Protein AF-A0A7R9KAD3-F1 (afdb_monomer)

pLDDT: mean 78.94, std 13.63, range [37.03, 94.06]

Secondary structure (DSSP, 8-state):
-EEEEEE-TT---TTHHHHEEES--EEE--TTPPPPP--EEE--SS-EEEEEEEEEEEEEE-SSSTT-EEEEEEEEEEEEE----EEEES-S-----S--TT-------EEEE-SSS-------------------

Mean predicted aligned error: 11.99 Å

Foldseek 3Di:
DWKFKDFDPVDDDPPPVVFKDKPDTIDGDDPPDDDDDTDIDGDDPDFDWFDFQQGMKMWDDDPPDPPHTPDIDGDTDTDGDDDWDKDKPPPDDDDPDDDDVPDDDDDDMDIGGPGPDDDDDDDDDDPDPDDDDPDD

Nearest PDB structures (foldseek):
  2otp-assembly1_A  TM=2.772E-01  e=3.835E+00  Homo sapiens

Organism: Timema genevievae (NCBI:txid629358)

InterPro domains:
  IPR033305 Hydrocephalus-inducing-like [PTHR23053] (12-130)

Solvent-accessible surface area (backbone atoms only — not comparable to full-atom values): 9166 Å² total; per-residue (Å²): 72,40,40,33,47,45,76,32,85,89,56,87,58,91,61,49,73,68,33,47,46,69,83,60,53,69,52,74,55,58,92,93,58,80,86,86,84,74,60,77,45,74,56,70,93,57,72,45,79,44,79,68,40,53,52,29,32,40,39,33,31,43,73,86,44,86,90,40,73,75,48,76,44,75,42,61,45,66,49,76,38,79,71,87,38,69,47,64,38,74,74,92,68,93,74,86,69,90,74,61,89,94,64,88,86,87,84,82,72,46,80,40,82,73,37,95,60,93,77,86,87,80,92,76,86,82,82,77,88,70,83,78,81,77,84,127

Structure (mmCIF, N/CA/C/O backbone):
data_AF-A0A7R9KAD3-F1
#
_entry.id   AF-A0A7R9KAD3-F1
#
loop_
_atom_site.group_PDB
_atom_site.id
_atom_site.type_symbol
_atom_site.label_atom_id
_atom_site.label_alt_id
_atom_site.label_comp_id
_atom_site.label_asym_id
_atom_site.label_entity_id
_atom_site.label_seq_id
_atom_site.pdbx_PDB_ins_code
_atom_site.Cartn_x
_atom_site.Cartn_y
_atom_site.Cartn_z
_atom_site.occupancy
_atom_site.B_iso_or_equiv
_atom_site.auth_seq_id
_atom_site.auth_comp_id
_atom_site.auth_asym_id
_atom_site.auth_atom_id
_atom_site.pdbx_PDB_model_num
ATOM 1 N N . CYS A 1 1 ? 25.123 -6.001 -26.269 1.00 69.38 1 CYS A N 1
ATOM 2 C CA . CYS A 1 1 ? 24.413 -4.703 -26.160 1.00 69.38 1 CYS A CA 1
ATOM 3 C C . CYS A 1 1 ? 24.287 -4.340 -24.688 1.00 69.38 1 CYS A C 1
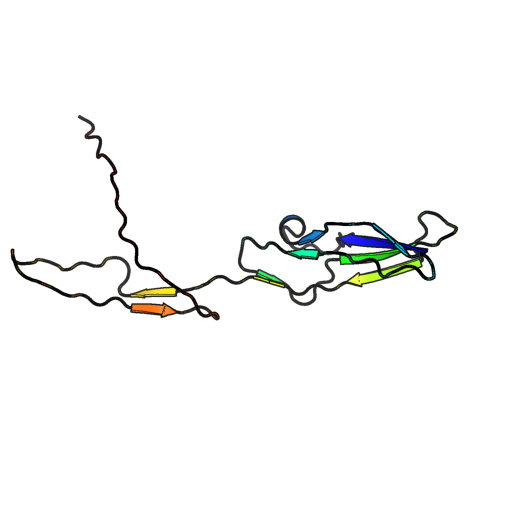ATOM 5 O O . CYS A 1 1 ? 24.199 -5.241 -23.862 1.00 69.38 1 CYS A O 1
ATOM 7 N N . ARG A 1 2 ? 24.303 -3.053 -24.333 1.00 77.12 2 ARG A N 1
ATOM 8 C CA . ARG A 1 2 ? 24.154 -2.626 -22.930 1.00 77.12 2 ARG A CA 1
ATOM 9 C C . ARG A 1 2 ? 22.721 -2.168 -22.695 1.00 77.12 2 ARG A C 1
ATOM 11 O O . ARG A 1 2 ? 22.193 -1.452 -23.539 1.00 77.12 2 ARG A O 1
ATOM 18 N N . ALA A 1 3 ? 22.108 -2.556 -21.582 1.00 78.38 3 ALA A N 1
ATOM 19 C CA . ALA A 1 3 ? 20.749 -2.151 -21.246 1.00 78.38 3 ALA A CA 1
ATOM 20 C C . ALA A 1 3 ? 20.710 -1.442 -19.889 1.00 78.38 3 ALA A C 1
ATOM 22 O O . ALA A 1 3 ? 21.438 -1.779 -18.958 1.00 78.38 3 ALA A O 1
ATOM 23 N N . VAL A 1 4 ? 19.880 -0.416 -19.781 1.00 81.56 4 VAL A N 1
ATOM 24 C CA . VAL A 1 4 ? 19.773 0.414 -18.576 1.00 81.56 4 VAL A CA 1
ATOM 25 C C . VAL A 1 4 ? 18.306 0.603 -18.270 1.00 81.56 4 VAL A C 1
ATOM 27 O O . VAL A 1 4 ? 17.539 0.927 -19.176 1.00 81.56 4 VAL A O 1
ATOM 30 N N . ILE A 1 5 ? 17.933 0.434 -17.007 1.00 84.19 5 ILE A N 1
ATOM 31 C CA . ILE A 1 5 ? 16.620 0.836 -16.520 1.00 84.19 5 ILE A CA 1
ATOM 32 C C . ILE A 1 5 ? 16.781 2.101 -15.685 1.00 84.19 5 ILE A C 1
ATOM 34 O O . ILE A 1 5 ? 17.707 2.218 -14.883 1.00 84.19 5 ILE A O 1
ATOM 38 N N . SER A 1 6 ? 15.903 3.070 -15.881 1.00 82.12 6 SER A N 1
ATOM 39 C CA . SER A 1 6 ? 15.900 4.289 -15.079 1.00 82.12 6 SER A CA 1
ATOM 40 C C . SER A 1 6 ? 14.499 4.859 -14.963 1.00 82.12 6 SER A C 1
ATOM 42 O O . SER A 1 6 ? 13.608 4.481 -15.724 1.00 82.12 6 SER A O 1
ATOM 44 N N . ASN A 1 7 ? 14.312 5.768 -14.009 1.00 81.00 7 ASN A N 1
ATOM 45 C CA . ASN A 1 7 ? 13.084 6.547 -13.905 1.00 81.00 7 ASN A CA 1
ATOM 46 C C . ASN A 1 7 ? 12.876 7.360 -15.190 1.00 81.00 7 ASN A C 1
ATOM 48 O O . ASN A 1 7 ? 13.840 7.848 -15.798 1.00 81.00 7 ASN A O 1
ATOM 52 N N . ASP A 1 8 ? 11.623 7.493 -15.615 1.00 79.56 8 ASP A N 1
ATOM 53 C CA . ASP A 1 8 ? 11.256 8.378 -16.711 1.00 79.56 8 ASP A CA 1
ATOM 54 C C . ASP A 1 8 ? 11.028 9.804 -16.172 1.00 79.56 8 ASP A C 1
ATOM 56 O O . ASP A 1 8 ? 10.016 10.053 -15.517 1.00 79.56 8 ASP A O 1
ATOM 60 N N . PRO A 1 9 ? 11.940 10.763 -16.435 1.00 70.94 9 PRO A N 1
ATOM 61 C CA . PRO A 1 9 ? 11.828 12.124 -15.910 1.00 70.94 9 PRO A CA 1
ATOM 62 C C . PRO A 1 9 ? 10.670 12.914 -16.535 1.00 70.94 9 PRO A C 1
ATOM 64 O O . PRO A 1 9 ? 10.343 13.993 -16.051 1.00 70.94 9 PRO A O 1
ATOM 67 N N . SER A 1 10 ? 10.069 12.415 -17.623 1.00 70.06 10 SER A N 1
ATOM 68 C CA . SER A 1 10 ? 8.896 13.041 -18.239 1.00 70.06 10 SER A CA 1
ATOM 69 C C . SER A 1 10 ? 7.606 12.778 -17.457 1.00 70.06 10 SER A C 1
ATOM 71 O O . SER A 1 10 ? 6.610 13.474 -17.658 1.00 70.06 10 SER A O 1
ATOM 73 N N . VAL A 1 11 ? 7.622 11.805 -16.541 1.00 69.56 11 VAL A N 1
ATOM 74 C CA . VAL A 1 11 ? 6.469 11.441 -15.729 1.00 69.56 11 VAL A CA 1
ATOM 75 C C . VAL A 1 11 ? 6.576 12.111 -14.364 1.00 69.56 11 VAL A C 1
ATOM 77 O O . VAL A 1 11 ? 7.361 11.708 -13.511 1.00 69.56 11 VAL A O 1
ATOM 80 N N . ASN A 1 12 ? 5.756 13.138 -14.152 1.00 64.38 12 ASN A N 1
ATOM 81 C CA . ASN A 1 12 ? 5.655 13.828 -12.873 1.00 64.38 12 ASN A CA 1
ATOM 82 C C . ASN A 1 12 ? 4.548 13.189 -12.023 1.00 64.38 12 ASN A C 1
ATOM 84 O O . ASN A 1 12 ? 3.380 13.562 -12.120 1.00 64.38 12 ASN A O 1
ATOM 88 N N . VAL A 1 13 ? 4.921 12.205 -11.209 1.00 63.66 13 VAL A N 1
ATOM 89 C CA . VAL A 1 13 ? 4.134 11.807 -10.038 1.00 63.66 13 VAL A CA 1
ATOM 90 C C . VAL A 1 13 ? 4.895 12.345 -8.829 1.00 63.66 13 VAL A C 1
ATOM 92 O O . VAL A 1 13 ? 6.108 12.171 -8.718 1.00 63.66 13 VAL A O 1
ATOM 95 N N . SER A 1 14 ? 4.210 13.064 -7.945 1.00 62.06 14 SER A N 1
ATOM 96 C CA . SER A 1 14 ? 4.813 13.598 -6.722 1.00 62.06 14 SER A CA 1
ATOM 97 C C . SER A 1 14 ? 5.487 12.472 -5.926 1.00 62.06 14 SER A C 1
ATOM 99 O O . SER A 1 14 ? 4.856 11.448 -5.666 1.00 62.06 14 SER A O 1
ATOM 101 N N . ASN A 1 15 ? 6.752 12.675 -5.549 1.00 59.78 15 ASN A N 1
ATOM 102 C CA . ASN A 1 15 ? 7.565 11.785 -4.709 1.00 59.78 15 ASN A CA 1
ATOM 103 C C . ASN A 1 15 ? 7.802 10.360 -5.263 1.00 59.78 15 ASN A C 1
ATOM 105 O O . ASN A 1 15 ? 7.907 9.410 -4.488 1.00 59.78 15 ASN A O 1
ATOM 10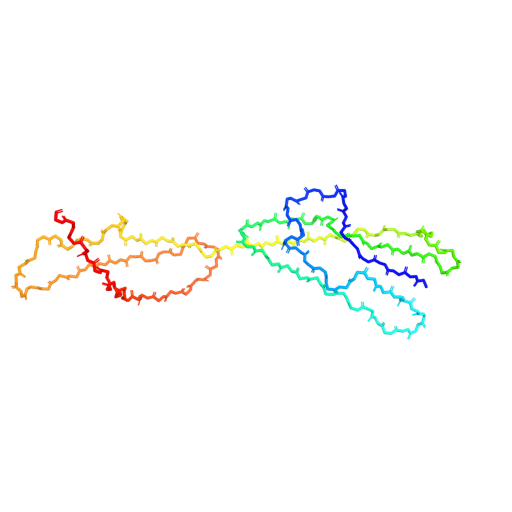9 N N . ILE A 1 16 ? 7.944 10.179 -6.589 1.00 62.25 16 ILE A N 1
ATOM 110 C CA . ILE A 1 16 ? 8.314 8.867 -7.184 1.00 62.25 16 ILE A CA 1
ATOM 111 C C . ILE A 1 16 ? 9.562 8.266 -6.528 1.00 62.25 16 ILE A C 1
ATOM 113 O O . ILE A 1 16 ? 9.609 7.056 -6.327 1.00 62.25 16 ILE A O 1
ATOM 117 N N . GLU A 1 17 ? 10.560 9.091 -6.201 1.00 61.84 17 GLU A N 1
ATOM 118 C CA . GLU A 1 17 ? 11.826 8.624 -5.615 1.00 61.84 17 GLU A CA 1
ATOM 119 C C . GLU A 1 17 ? 11.662 8.059 -4.196 1.00 61.84 17 GLU A C 1
ATOM 121 O O . GLU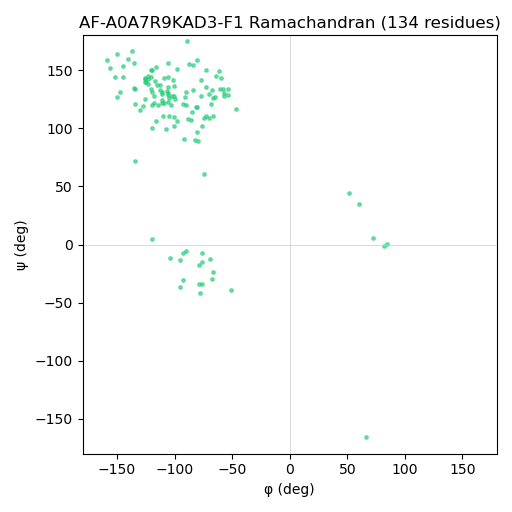 A 1 17 ? 12.372 7.124 -3.818 1.00 61.84 17 GLU A O 1
ATOM 126 N N . ASP A 1 18 ? 10.684 8.561 -3.439 1.00 65.19 18 ASP A N 1
ATOM 127 C CA . ASP A 1 18 ? 10.330 8.012 -2.129 1.00 65.19 18 ASP A CA 1
ATOM 128 C C . ASP A 1 18 ? 9.479 6.746 -2.279 1.00 65.19 18 ASP A C 1
ATOM 130 O O . ASP A 1 18 ? 9.609 5.796 -1.503 1.00 65.19 18 ASP A O 1
ATOM 134 N N . LEU A 1 19 ? 8.641 6.713 -3.320 1.00 67.88 19 LEU A N 1
ATOM 135 C CA . LEU A 1 19 ? 7.676 5.653 -3.567 1.00 67.88 19 LEU A CA 1
ATOM 136 C C . LEU A 1 19 ? 8.294 4.387 -4.168 1.00 67.88 19 LEU A C 1
ATOM 138 O O . LEU A 1 19 ? 7.906 3.285 -3.777 1.00 67.88 19 LEU A O 1
ATOM 142 N N . ILE A 1 20 ? 9.212 4.526 -5.131 1.00 71.06 20 ILE A N 1
ATOM 143 C CA . ILE A 1 20 ? 9.804 3.424 -5.897 1.00 71.06 20 ILE A CA 1
ATOM 144 C C . ILE A 1 20 ? 11.327 3.546 -5.896 1.00 71.06 20 ILE A C 1
ATOM 146 O O . ILE A 1 20 ? 11.907 4.448 -6.496 1.00 71.06 20 ILE A O 1
ATOM 150 N N . LYS A 1 21 ? 11.986 2.561 -5.286 1.00 72.44 21 LYS A N 1
ATOM 151 C CA . LYS A 1 21 ? 13.441 2.430 -5.246 1.00 72.44 21 LYS A CA 1
ATOM 152 C C . LYS A 1 21 ? 13.889 1.308 -6.173 1.00 72.44 21 LYS A C 1
ATOM 154 O O . LYS A 1 21 ? 13.368 0.191 -6.139 1.00 72.44 21 LYS A O 1
ATOM 159 N N . LEU A 1 22 ? 14.887 1.604 -6.997 1.00 66.81 22 LEU A N 1
ATOM 160 C CA . LEU A 1 22 ? 15.588 0.617 -7.812 1.00 66.81 22 LEU A CA 1
ATOM 161 C C . LEU A 1 22 ? 16.901 0.267 -7.114 1.00 66.81 22 LEU A C 1
ATOM 163 O O . LEU A 1 22 ? 17.709 1.149 -6.839 1.00 66.81 22 LEU A O 1
ATOM 167 N N . ASN A 1 23 ? 17.142 -1.017 -6.861 1.00 64.75 23 ASN A N 1
ATOM 168 C CA . ASN A 1 23 ? 18.416 -1.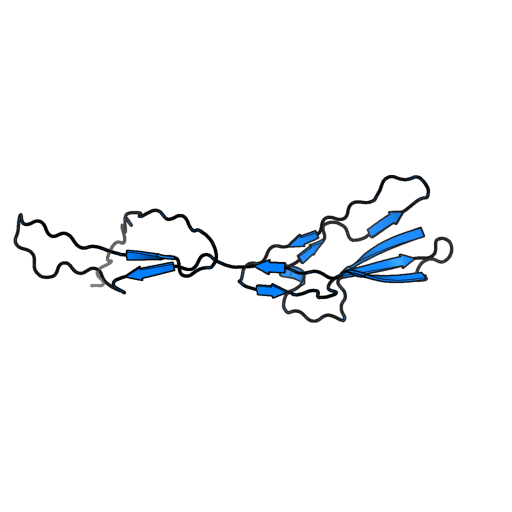451 -6.276 1.00 64.75 23 ASN A CA 1
ATOM 169 C C . ASN A 1 23 ? 19.546 -1.519 -7.313 1.00 64.75 23 ASN A C 1
ATOM 171 O O . ASN A 1 23 ? 20.721 -1.590 -6.955 1.00 64.75 23 ASN A O 1
ATOM 175 N N . THR A 1 24 ? 19.228 -1.547 -8.610 1.00 60.19 24 THR A N 1
ATOM 176 C CA . THR A 1 24 ? 20.236 -1.657 -9.670 1.00 60.19 24 THR A CA 1
ATOM 177 C C . THR A 1 24 ? 19.769 -0.957 -10.940 1.00 60.19 24 THR A C 1
ATOM 179 O O . THR A 1 24 ? 18.685 -1.230 -11.446 1.00 60.19 24 THR A O 1
ATOM 182 N N . PHE A 1 25 ? 20.606 -0.058 -11.460 1.00 62.00 25 PHE A N 1
ATOM 183 C CA . PHE A 1 25 ? 20.238 0.868 -12.538 1.00 62.00 25 PHE A CA 1
ATOM 184 C C . PHE A 1 25 ? 20.808 0.474 -13.909 1.00 62.00 25 PHE A C 1
ATOM 186 O O . PHE A 1 25 ? 20.409 1.022 -14.932 1.00 62.00 25 PHE A O 1
ATOM 193 N N . ALA A 1 26 ? 21.743 -0.477 -13.980 1.00 62.91 26 ALA A N 1
ATOM 194 C CA . ALA A 1 26 ? 22.386 -0.849 -15.238 1.00 62.91 26 ALA A CA 1
ATOM 195 C C . ALA A 1 26 ? 22.861 -2.304 -15.242 1.00 62.91 26 ALA A C 1
ATOM 197 O O . ALA A 1 26 ? 23.361 -2.800 -14.234 1.00 62.91 26 ALA A O 1
ATOM 198 N N . GLY A 1 27 ? 22.752 -2.953 -16.403 1.00 63.12 27 GLY A N 1
ATOM 199 C CA . GLY A 1 27 ? 23.271 -4.294 -16.651 1.00 63.12 27 GLY A CA 1
ATOM 200 C C . GLY A 1 27 ? 23.781 -4.437 -18.086 1.00 63.12 27 GLY A C 1
ATOM 201 O O . GLY A 1 27 ? 23.345 -3.744 -19.009 1.00 63.12 27 GLY A O 1
ATOM 202 N N . THR A 1 28 ? 24.731 -5.339 -18.305 1.00 63.69 28 THR A N 1
ATOM 203 C CA . THR A 1 28 ? 25.151 -5.712 -19.662 1.00 63.69 28 THR A CA 1
ATOM 204 C C . THR A 1 28 ? 24.515 -7.053 -19.987 1.00 63.69 28 THR A C 1
ATOM 206 O O . THR A 1 28 ? 24.617 -7.977 -19.194 1.00 63.69 28 THR A O 1
ATOM 209 N N . LEU A 1 29 ? 23.831 -7.143 -21.127 1.00 65.56 29 LEU A N 1
ATOM 210 C CA . LEU A 1 29 ? 23.291 -8.401 -21.638 1.00 65.56 29 LEU A CA 1
ATOM 211 C C . LEU A 1 29 ? 24.256 -8.897 -22.718 1.00 65.56 29 LEU A C 1
ATOM 213 O O . LEU A 1 29 ? 24.274 -8.353 -23.834 1.00 65.56 29 LEU A O 1
ATOM 217 N N . ALA A 1 30 ? 25.094 -9.880 -22.382 1.00 64.31 30 ALA A N 1
ATOM 218 C CA . ALA A 1 30 ? 25.872 -10.603 -23.380 1.00 64.31 30 ALA A CA 1
ATOM 219 C C . ALA A 1 30 ? 25.075 -11.791 -23.941 1.00 64.31 30 ALA A C 1
ATOM 221 O O . ALA A 1 30 ? 24.138 -12.306 -23.329 1.00 64.31 30 ALA A O 1
ATOM 222 N N . HIS A 1 31 ? 25.425 -12.209 -25.156 1.00 64.25 31 HIS A N 1
ATOM 223 C CA . HIS A 1 31 ? 24.781 -13.346 -25.806 1.00 64.25 31 HIS A CA 1
ATOM 224 C C . HIS A 1 31 ? 25.104 -14.641 -25.042 1.00 64.25 31 HIS A C 1
ATOM 226 O O . HIS A 1 31 ? 26.273 -14.940 -24.823 1.00 64.25 31 HIS A O 1
ATOM 232 N N . GLY A 1 32 ? 24.077 -15.397 -24.642 1.00 67.50 32 GLY A N 1
ATOM 233 C CA . GLY A 1 32 ? 24.230 -16.653 -23.894 1.00 67.50 32 GLY A CA 1
ATOM 234 C C . GLY A 1 32 ? 24.371 -16.504 -22.372 1.00 67.50 32 GLY A C 1
ATOM 235 O O . GLY A 1 32 ? 24.487 -17.514 -21.681 1.00 67.50 32 GLY A O 1
ATOM 236 N N . GLU A 1 33 ? 24.337 -15.281 -21.832 1.00 66.69 33 GLU A N 1
ATOM 237 C CA . GLU A 1 33 ? 24.353 -15.052 -20.383 1.00 66.69 33 GLU A CA 1
ATOM 238 C C . GLU A 1 33 ? 22.974 -15.231 -19.735 1.00 66.69 33 GLU A C 1
ATOM 240 O O . GLU A 1 33 ? 21.925 -15.148 -20.379 1.00 66.69 33 GLU A O 1
ATOM 245 N N . LYS A 1 34 ? 22.984 -15.481 -18.420 1.00 68.69 34 LYS A N 1
ATOM 246 C CA . LYS A 1 34 ? 21.764 -15.608 -17.618 1.00 68.69 34 LYS A CA 1
ATOM 247 C C . LYS A 1 34 ? 20.954 -14.299 -17.640 1.00 68.69 34 LYS A C 1
ATOM 249 O O . LYS A 1 34 ? 21.551 -13.223 -17.697 1.00 68.69 34 LYS A O 1
ATOM 254 N N . PRO A 1 35 ? 19.612 -14.368 -17.532 1.00 70.81 35 PRO A N 1
ATOM 255 C CA . PRO A 1 35 ? 18.771 -13.181 -17.423 1.00 70.81 35 PRO A CA 1
ATOM 256 C C . PRO A 1 35 ? 19.225 -12.268 -16.279 1.00 70.81 35 PRO A C 1
ATOM 258 O O . PRO A 1 35 ? 19.460 -12.730 -15.161 1.00 70.81 35 PRO A O 1
ATOM 261 N N . PHE A 1 36 ? 19.319 -10.969 -16.554 1.00 73.50 36 PHE A N 1
ATOM 262 C CA . PHE A 1 36 ? 19.600 -9.962 -15.537 1.00 73.50 36 PHE A CA 1
ATOM 263 C C . PHE A 1 36 ? 18.310 -9.624 -14.780 1.00 73.50 36 PHE A C 1
ATOM 265 O O . PHE A 1 36 ? 17.341 -9.164 -15.385 1.00 73.50 36 PHE A O 1
ATOM 272 N N . ILE A 1 37 ? 18.286 -9.869 -13.469 1.00 74.75 37 ILE A N 1
ATOM 273 C CA . ILE A 1 37 ? 17.122 -9.592 -12.619 1.00 74.75 37 ILE A CA 1
ATOM 274 C C . ILE A 1 37 ? 17.244 -8.178 -12.060 1.00 74.75 37 ILE A C 1
ATOM 276 O O . ILE A 1 37 ? 18.244 -7.830 -11.437 1.00 74.75 37 ILE A O 1
ATOM 280 N N . ILE A 1 38 ? 16.198 -7.380 -12.256 1.00 76.06 38 ILE A N 1
ATOM 281 C CA . ILE A 1 38 ? 16.084 -6.032 -11.703 1.00 76.06 38 ILE A CA 1
ATOM 282 C C . ILE A 1 38 ? 15.016 -6.068 -10.621 1.00 76.06 38 ILE A C 1
ATOM 284 O O . ILE A 1 38 ? 13.868 -6.419 -10.891 1.00 76.06 38 ILE A O 1
ATOM 288 N N . GLN A 1 39 ? 15.393 -5.691 -9.402 1.00 80.12 39 GLN A N 1
ATOM 289 C CA . GLN A 1 39 ? 14.450 -5.571 -8.302 1.00 80.12 39 GLN A CA 1
ATOM 290 C C . GLN A 1 39 ? 13.917 -4.139 -8.220 1.00 80.12 39 GLN A C 1
ATOM 292 O O . GLN A 1 39 ? 14.681 -3.188 -8.033 1.00 80.12 39 GLN A O 1
ATOM 297 N N . VAL A 1 40 ? 12.597 -4.017 -8.345 1.00 79.44 40 VAL A N 1
ATOM 298 C CA . VAL A 1 40 ? 11.846 -2.780 -8.127 1.00 79.44 40 VAL A CA 1
ATOM 299 C C . VAL A 1 40 ? 11.166 -2.897 -6.768 1.00 79.44 40 VAL A C 1
ATOM 301 O O . VAL A 1 40 ? 10.403 -3.835 -6.545 1.00 79.44 40 VAL A O 1
ATOM 304 N N . ILE A 1 41 ? 11.471 -1.982 -5.852 1.00 83.31 41 ILE A N 1
ATOM 305 C CA . ILE A 1 41 ? 10.911 -1.969 -4.500 1.00 83.31 41 ILE A CA 1
ATOM 306 C C . ILE A 1 41 ? 9.988 -0.765 -4.384 1.00 83.31 41 ILE A C 1
ATOM 308 O O . ILE A 1 41 ? 10.422 0.359 -4.612 1.00 83.31 41 ILE A O 1
ATOM 312 N N . ALA A 1 42 ? 8.733 -0.997 -4.010 1.00 82.38 42 ALA A N 1
ATOM 313 C CA . ALA A 1 42 ? 7.791 0.064 -3.686 1.00 82.38 42 ALA A CA 1
ATOM 314 C C . ALA A 1 42 ? 7.584 0.131 -2.168 1.00 82.38 42 ALA A C 1
ATOM 316 O O . ALA A 1 42 ? 7.335 -0.902 -1.548 1.00 82.38 42 ALA A O 1
ATOM 317 N N . ASN A 1 43 ? 7.686 1.324 -1.580 1.00 83.06 43 ASN A N 1
ATOM 318 C CA . ASN A 1 43 ? 7.489 1.537 -0.142 1.00 83.06 43 ASN A CA 1
ATOM 319 C C . ASN A 1 43 ? 6.600 2.765 0.126 1.00 83.06 43 ASN A C 1
ATOM 321 O O . ASN A 1 43 ? 7.101 3.809 0.539 1.00 83.06 43 ASN A O 1
ATOM 325 N N . PRO A 1 44 ? 5.291 2.669 -0.154 1.00 81.12 44 PRO A N 1
ATOM 326 C CA . PRO A 1 44 ? 4.362 3.770 0.063 1.00 81.12 44 PRO A CA 1
ATOM 327 C C . PRO A 1 44 ? 4.133 4.033 1.560 1.00 81.12 44 PRO A C 1
ATOM 329 O O . PRO A 1 44 ? 3.778 3.124 2.303 1.00 81.12 44 PRO A O 1
ATOM 332 N N . GLU A 1 45 ? 4.275 5.287 1.992 1.00 79.38 45 GLU A N 1
ATOM 333 C CA . GLU A 1 45 ? 3.957 5.720 3.369 1.00 79.38 45 GLU A CA 1
ATOM 334 C C . GLU A 1 45 ? 2.519 6.240 3.524 1.00 79.38 45 GLU A C 1
ATOM 336 O O . GLU A 1 45 ? 2.064 6.540 4.626 1.00 79.38 45 GLU A O 1
ATOM 341 N N . THR A 1 46 ? 1.798 6.376 2.413 1.00 81.12 46 THR A N 1
ATOM 342 C CA . THR A 1 46 ? 0.438 6.914 2.358 1.00 81.12 46 THR A CA 1
ATOM 343 C C . THR A 1 46 ? -0.438 6.076 1.432 1.00 81.12 46 THR A C 1
ATOM 345 O O . THR A 1 46 ? 0.045 5.227 0.674 1.00 81.12 46 THR A O 1
ATOM 348 N N . GLU A 1 47 ? -1.754 6.284 1.513 1.00 83.31 47 GLU A N 1
ATOM 349 C CA . GLU A 1 47 ? -2.686 5.717 0.539 1.00 83.31 47 GLU A CA 1
ATOM 350 C C . GLU A 1 47 ? -2.480 6.366 -0.833 1.00 83.31 47 GLU A C 1
ATOM 352 O O . GLU A 1 47 ? -2.410 7.591 -0.943 1.00 83.31 47 GLU A O 1
ATOM 357 N N . LEU A 1 48 ? -2.404 5.548 -1.882 1.00 85.19 48 LEU A N 1
ATOM 358 C CA . LEU A 1 48 ? -2.274 6.011 -3.262 1.00 85.19 48 LEU A CA 1
AT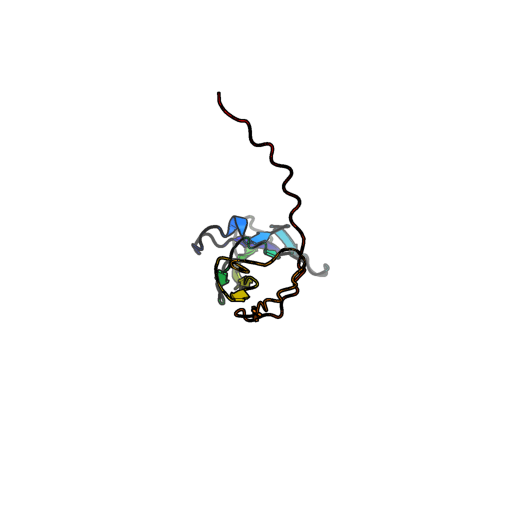OM 359 C C . LEU A 1 48 ? -2.723 4.949 -4.256 1.00 85.19 48 LEU A C 1
ATOM 361 O O . LEU A 1 48 ? -2.695 3.751 -3.977 1.00 85.19 48 LEU A O 1
ATOM 365 N N . GLU A 1 49 ? -3.061 5.403 -5.455 1.00 87.06 49 GLU A N 1
ATOM 366 C CA . GLU A 1 49 ? -3.412 4.552 -6.581 1.00 87.06 49 GLU A CA 1
ATOM 367 C C . GLU A 1 49 ? -2.692 5.048 -7.839 1.00 87.06 49 GLU A C 1
ATOM 369 O O . GLU A 1 49 ? -2.838 6.193 -8.262 1.00 87.06 49 GLU A O 1
ATOM 374 N N . ILE A 1 50 ? -1.888 4.171 -8.431 1.00 86.31 50 ILE A N 1
ATOM 375 C CA . ILE A 1 50 ? -1.182 4.369 -9.692 1.00 86.31 50 ILE A CA 1
ATOM 376 C C . ILE A 1 50 ? -1.710 3.323 -10.656 1.00 86.31 50 ILE A C 1
ATOM 378 O O . ILE A 1 50 ? -1.589 2.123 -10.406 1.00 86.31 50 ILE A O 1
ATOM 382 N N . SER A 1 51 ? -2.255 3.777 -11.780 1.00 90.25 51 SER A N 1
ATOM 383 C CA . SER A 1 51 ? -2.828 2.903 -12.798 1.00 90.25 51 SER A CA 1
ATOM 384 C C . SER A 1 51 ? -2.044 3.009 -14.101 1.00 90.25 51 SER A C 1
ATOM 386 O O . SER A 1 51 ? -2.136 3.999 -14.823 1.00 90.25 51 SER A O 1
ATOM 388 N N . SER A 1 52 ? -1.257 1.973 -14.401 1.00 90.25 52 SER A N 1
ATOM 389 C CA . SER A 1 52 ? -0.543 1.788 -15.671 1.00 90.25 52 SER A CA 1
ATOM 390 C C . SER A 1 52 ? 0.298 2.994 -16.128 1.00 90.25 52 SER A C 1
ATOM 392 O O . SER A 1 52 ? 0.304 3.362 -17.305 1.00 90.25 52 SER A O 1
ATOM 394 N N . VAL A 1 53 ? 1.046 3.607 -15.210 1.00 88.50 53 VAL A N 1
ATOM 395 C CA . VAL A 1 53 ? 1.864 4.795 -15.497 1.00 88.50 53 VAL A CA 1
ATOM 396 C C . VAL A 1 53 ? 3.275 4.372 -15.938 1.00 88.50 53 VAL A C 1
ATOM 398 O O . VAL A 1 53 ? 3.883 3.545 -15.256 1.00 88.50 53 VAL A O 1
ATOM 401 N N . PRO A 1 54 ? 3.840 4.901 -17.045 1.00 89.12 54 PRO A N 1
ATOM 402 C CA . PRO A 1 54 ? 5.177 4.547 -17.546 1.00 89.12 54 PRO A CA 1
ATOM 403 C C . PRO A 1 54 ? 6.314 5.168 -16.710 1.00 89.12 54 PRO A C 1
ATOM 405 O O . PRO A 1 54 ? 7.110 5.948 -17.212 1.00 89.12 54 PRO A O 1
ATOM 408 N N . LEU A 1 55 ? 6.384 4.834 -15.419 1.00 86.00 55 LEU A N 1
ATOM 409 C CA . LEU A 1 55 ? 7.335 5.419 -14.462 1.00 86.00 55 LEU A CA 1
ATOM 410 C C . LEU A 1 55 ? 8.798 5.066 -14.745 1.00 86.00 55 LEU A C 1
ATOM 412 O O . LEU A 1 55 ? 9.700 5.782 -14.315 1.00 86.00 55 LEU A O 1
ATOM 416 N N . LEU A 1 56 ? 9.041 3.955 -15.439 1.00 86.06 56 LEU A N 1
ATOM 417 C CA . LEU A 1 56 ? 10.377 3.472 -15.756 1.00 86.06 56 LEU A CA 1
ATOM 418 C C . LEU A 1 56 ? 10.571 3.400 -17.269 1.00 86.06 56 LEU A C 1
ATOM 420 O O . LEU A 1 56 ? 9.647 3.103 -18.026 1.00 86.06 56 LEU A O 1
ATOM 424 N N . LYS A 1 57 ? 11.812 3.586 -17.710 1.00 87.50 57 LYS A N 1
ATOM 425 C CA . LYS A 1 57 ? 12.235 3.389 -19.096 1.00 87.50 57 LYS A CA 1
ATOM 426 C C . LYS A 1 57 ? 13.367 2.380 -19.178 1.00 87.50 57 LYS A C 1
ATOM 428 O O . LYS A 1 57 ? 14.320 2.419 -18.403 1.00 87.50 57 LYS A O 1
ATOM 433 N N . PHE A 1 58 ? 13.283 1.505 -20.168 1.00 87.88 58 PHE A N 1
ATOM 434 C CA . PHE A 1 58 ? 14.318 0.543 -20.509 1.00 87.88 58 PHE A CA 1
ATOM 435 C C . PHE A 1 58 ? 15.047 1.005 -21.772 1.00 87.88 58 PHE A C 1
ATOM 437 O O . PHE A 1 58 ? 14.474 1.029 -22.858 1.00 87.88 58 PHE A O 1
ATOM 444 N N . SER A 1 59 ? 16.307 1.412 -21.626 1.00 87.88 59 SER A N 1
ATOM 445 C CA . SER A 1 59 ? 17.133 1.978 -22.697 1.00 87.88 59 SER A CA 1
ATOM 446 C C . SER A 1 59 ? 18.172 0.969 -23.176 1.00 87.88 59 SER A C 1
ATOM 448 O O . SER A 1 59 ? 19.010 0.511 -22.396 1.00 87.88 59 SER A O 1
ATOM 450 N N . ILE A 1 60 ? 18.148 0.656 -24.471 1.00 86.75 60 ILE A N 1
ATOM 451 C CA . ILE A 1 60 ? 19.088 -0.259 -25.124 1.00 86.75 60 ILE A CA 1
ATOM 452 C C . ILE A 1 60 ? 20.150 0.560 -25.848 1.00 86.75 60 ILE A C 1
ATOM 454 O O . ILE A 1 60 ? 19.828 1.417 -26.666 1.00 86.75 60 ILE A O 1
ATOM 458 N N . PHE A 1 61 ? 21.418 0.267 -25.583 1.00 85.94 61 PHE A N 1
ATOM 459 C CA . PHE A 1 61 ? 22.567 0.938 -26.179 1.00 85.94 61 PHE A CA 1
ATOM 460 C C . PHE A 1 61 ? 23.299 0.028 -27.158 1.00 85.94 61 PHE A C 1
ATOM 462 O O . PHE A 1 61 ? 23.466 -1.179 -26.924 1.00 85.94 61 PHE A O 1
ATOM 469 N N . HIS A 1 62 ? 23.789 0.641 -28.232 1.00 84.19 62 HIS A N 1
ATOM 470 C CA . HIS A 1 62 ? 24.583 -0.039 -29.240 1.00 84.19 62 HIS A CA 1
ATOM 471 C C . HIS A 1 62 ? 25.910 -0.537 -28.647 1.00 84.19 62 HIS A C 1
ATOM 473 O O . HIS A 1 62 ? 26.492 0.092 -27.765 1.00 84.19 62 HIS A O 1
ATOM 479 N N . SER A 1 63 ? 26.392 -1.692 -29.114 1.00 77.56 63 SER A N 1
ATOM 480 C CA . SER A 1 63 ? 27.577 -2.333 -28.526 1.00 77.56 63 SER A CA 1
ATOM 481 C C . SER A 1 63 ? 28.891 -1.657 -28.927 1.00 77.56 63 SER A C 1
ATOM 483 O O . SER A 1 63 ? 29.826 -1.636 -28.134 1.00 77.56 63 SER A O 1
ATOM 485 N N . GLN A 1 64 ? 28.964 -1.130 -30.152 1.00 77.69 64 GLN A N 1
ATOM 486 C CA . GLN A 1 64 ? 30.180 -0.527 -30.714 1.00 77.69 64 GLN A CA 1
ATOM 487 C C . GLN A 1 64 ? 30.260 0.992 -30.488 1.00 77.69 64 GLN A C 1
ATOM 489 O O . GLN A 1 64 ? 31.343 1.538 -30.304 1.00 77.69 64 GLN A O 1
ATOM 494 N N . TYR A 1 65 ? 29.111 1.669 -30.435 1.00 79.25 65 TYR A N 1
ATOM 495 C CA . TYR A 1 65 ? 29.005 3.115 -30.261 1.00 79.25 65 TYR A CA 1
ATOM 496 C C . TYR A 1 65 ? 28.510 3.407 -28.848 1.00 79.25 65 TYR A C 1
ATOM 498 O O . TYR A 1 65 ? 27.319 3.288 -28.539 1.00 79.25 65 TYR A O 1
ATOM 506 N N . LYS A 1 66 ? 29.449 3.754 -27.963 1.00 69.88 66 LYS A N 1
ATOM 507 C CA . LYS A 1 66 ? 29.126 4.158 -26.592 1.00 69.88 66 LYS A CA 1
ATOM 508 C C . LYS A 1 66 ? 28.175 5.362 -26.644 1.00 69.88 66 LYS A C 1
ATOM 510 O O . LYS A 1 66 ? 28.413 6.306 -27.385 1.00 69.88 66 LYS A O 1
ATOM 515 N N . ASN A 1 67 ? 27.111 5.309 -25.844 1.00 73.88 67 ASN A N 1
ATOM 516 C CA . ASN A 1 67 ? 26.050 6.321 -25.722 1.00 73.88 67 ASN A CA 1
ATOM 517 C C . ASN A 1 67 ? 25.056 6.451 -26.890 1.00 73.88 67 ASN A C 1
ATOM 519 O O . ASN A 1 67 ? 24.166 7.294 -26.812 1.00 73.88 67 ASN A O 1
ATOM 523 N N . THR A 1 68 ? 25.098 5.589 -27.909 1.00 85.88 68 THR A N 1
ATOM 524 C CA . THR A 1 68 ? 24.032 5.556 -28.924 1.00 85.88 68 THR A CA 1
ATOM 525 C C . THR A 1 68 ? 22.877 4.678 -28.452 1.00 85.88 68 THR A C 1
ATOM 527 O O . THR A 1 68 ? 23.033 3.463 -28.299 1.00 85.88 68 THR A O 1
ATOM 530 N N . ILE A 1 69 ? 21.718 5.295 -28.211 1.00 86.38 69 ILE A N 1
ATOM 531 C CA . ILE A 1 69 ? 20.477 4.590 -27.874 1.00 86.38 69 ILE A CA 1
ATOM 532 C C . ILE A 1 69 ? 19.887 3.998 -29.155 1.00 86.38 69 ILE A C 1
ATOM 534 O O . ILE A 1 69 ? 19.706 4.696 -30.147 1.00 86.38 69 ILE A O 1
ATOM 538 N N . VAL A 1 70 ? 19.594 2.702 -29.117 1.00 89.69 70 VAL A N 1
ATOM 539 C CA . VAL A 1 70 ? 18.970 1.942 -30.209 1.00 89.69 70 VAL A CA 1
ATOM 540 C C . VAL A 1 70 ? 17.459 1.869 -30.015 1.00 89.69 70 VAL A C 1
ATOM 542 O O . VAL A 1 70 ? 16.710 1.917 -30.983 1.00 89.69 70 VAL A O 1
ATOM 545 N N . ALA A 1 71 ? 17.007 1.755 -28.766 1.00 88.56 71 ALA A N 1
ATOM 546 C CA . ALA A 1 71 ? 15.592 1.706 -28.431 1.00 88.56 71 ALA A CA 1
ATOM 547 C C . ALA A 1 71 ? 15.347 2.157 -26.990 1.00 88.56 71 ALA A C 1
ATOM 549 O O . ALA A 1 71 ? 16.198 1.967 -26.115 1.00 88.56 71 ALA A O 1
ATOM 550 N N . VAL A 1 72 ? 14.154 2.700 -26.756 1.00 90.25 72 VAL A N 1
ATOM 551 C CA . VAL A 1 72 ? 13.614 2.984 -25.426 1.00 90.25 72 VAL A CA 1
ATOM 552 C C . VAL A 1 72 ? 12.252 2.314 -25.324 1.00 90.25 72 VAL A C 1
ATOM 554 O O . VAL A 1 72 ? 11.388 2.542 -26.168 1.00 90.25 72 VAL A O 1
ATOM 557 N N . ILE A 1 73 ? 12.069 1.479 -24.307 1.00 90.12 73 ILE A N 1
ATOM 558 C CA . ILE A 1 73 ? 10.821 0.760 -24.052 1.00 90.12 73 ILE A CA 1
ATOM 559 C C . ILE A 1 73 ? 10.240 1.280 -22.731 1.00 90.12 73 ILE A C 1
ATOM 561 O O . ILE A 1 73 ? 10.920 1.184 -21.704 1.00 90.12 73 ILE A O 1
ATOM 565 N N . PRO A 1 74 ? 9.021 1.845 -22.723 1.00 90.69 74 PRO A N 1
ATOM 566 C CA . PRO A 1 74 ? 8.384 2.290 -21.492 1.00 90.69 74 PRO A CA 1
ATOM 567 C C . PRO A 1 74 ? 7.927 1.086 -20.667 1.00 90.69 74 PRO A C 1
ATOM 569 O O . PRO A 1 74 ? 7.318 0.149 -21.186 1.00 90.69 74 PRO A O 1
ATOM 572 N N . VAL A 1 75 ? 8.184 1.131 -19.366 1.00 88.81 75 VAL A N 1
ATOM 573 C CA . VAL A 1 75 ? 7.759 0.119 -18.401 1.00 88.81 75 VAL A CA 1
ATOM 574 C C . VAL A 1 75 ? 6.677 0.737 -17.527 1.00 88.81 75 VAL A C 1
ATOM 576 O O . VAL A 1 75 ? 6.925 1.650 -16.737 1.00 88.81 75 VAL A O 1
ATOM 579 N N . ARG A 1 76 ? 5.448 0.247 -17.708 1.00 89.50 76 ARG A N 1
ATOM 580 C CA . ARG A 1 76 ? 4.275 0.722 -16.973 1.00 89.50 76 ARG A CA 1
ATOM 581 C C . ARG A 1 76 ? 4.164 0.027 -15.627 1.00 89.50 76 ARG A C 1
ATOM 583 O O . ARG A 1 76 ? 4.245 -1.195 -15.549 1.00 89.50 76 ARG A O 1
ATOM 590 N N . ILE A 1 77 ? 3.928 0.816 -14.590 1.00 87.19 77 ILE A N 1
ATOM 591 C CA . ILE A 1 77 ? 3.752 0.363 -13.216 1.00 87.19 77 ILE A CA 1
ATOM 592 C C . ILE A 1 77 ? 2.324 0.678 -12.788 1.00 87.19 77 ILE A C 1
ATOM 594 O O . ILE A 1 77 ? 1.800 1.756 -13.070 1.00 87.19 77 ILE A O 1
ATOM 598 N N . SER A 1 78 ? 1.705 -0.284 -12.110 1.00 89.19 78 SER A N 1
ATOM 599 C CA . SER A 1 78 ? 0.470 -0.069 -11.358 1.00 89.19 78 SER A CA 1
ATOM 600 C C . SER A 1 78 ? 0.737 -0.427 -9.903 1.00 89.19 78 SER A C 1
ATOM 602 O O . SER A 1 78 ? 1.377 -1.444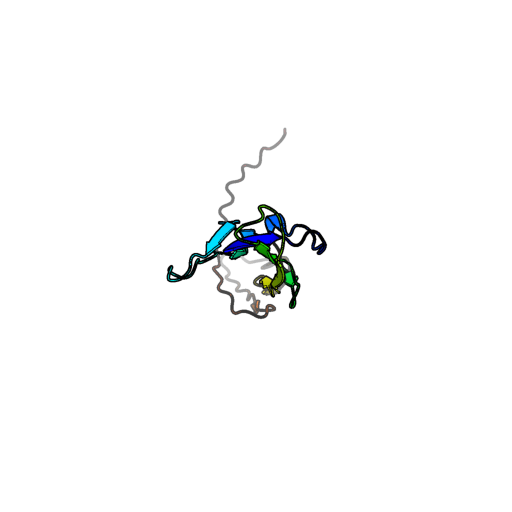 -9.635 1.00 89.19 78 SER A O 1
ATOM 604 N N . LEU A 1 79 ? 0.298 0.423 -8.983 1.00 87.25 79 LEU A N 1
ATOM 605 C CA . LEU A 1 79 ? 0.547 0.277 -7.555 1.00 87.25 79 LEU A CA 1
ATOM 606 C C . LEU A 1 79 ? -0.638 0.840 -6.782 1.00 87.25 79 LEU A C 1
ATOM 608 O O . LEU A 1 79 ? -1.047 1.970 -7.022 1.00 87.25 79 LEU A O 1
ATOM 612 N N . THR A 1 80 ? -1.137 0.079 -5.819 1.00 88.12 80 THR A N 1
ATOM 613 C CA . THR A 1 80 ? -2.216 0.521 -4.941 1.00 88.12 80 THR A CA 1
ATOM 614 C C . THR A 1 80 ? -1.773 0.322 -3.497 1.00 88.12 80 THR A C 1
ATOM 616 O O . THR A 1 80 ? -1.476 -0.799 -3.087 1.00 88.12 80 THR A O 1
ATOM 619 N N . SER A 1 81 ? -1.703 1.418 -2.746 1.00 86.69 81 SER A N 1
ATOM 620 C CA . SER A 1 81 ? -1.436 1.446 -1.309 1.00 86.69 81 SER A CA 1
ATOM 621 C C . SER A 1 81 ? -2.696 1.884 -0.584 1.00 86.69 81 SER A C 1
ATOM 623 O O . SER A 1 81 ? -3.313 2.884 -0.946 1.00 86.69 81 SER A O 1
ATOM 625 N N . LEU A 1 82 ? -3.092 1.131 0.431 1.00 85.06 82 LEU A N 1
ATOM 626 C CA . LEU A 1 82 ? -4.376 1.271 1.104 1.00 85.06 82 LEU A CA 1
ATOM 627 C C . LEU A 1 82 ? -4.180 0.973 2.593 1.00 85.06 82 LEU A C 1
ATOM 629 O O . LEU A 1 82 ? -3.408 0.080 2.940 1.00 85.06 82 LEU A O 1
ATOM 633 N N . TYR A 1 83 ? -4.892 1.683 3.469 1.00 83.31 83 TYR A N 1
ATOM 634 C CA . TYR A 1 83 ? -4.821 1.466 4.913 1.00 83.31 83 TYR A CA 1
ATOM 635 C C . TYR A 1 83 ? -6.063 0.746 5.440 1.00 83.31 83 TYR A C 1
ATOM 637 O O . TYR A 1 83 ? -7.153 0.795 4.864 1.00 83.31 83 TYR A O 1
ATOM 645 N N . ALA A 1 84 ? -5.906 0.075 6.584 1.00 87.19 84 ALA A N 1
ATOM 646 C CA . ALA A 1 84 ? -7.045 -0.437 7.331 1.00 87.19 84 ALA A CA 1
ATOM 647 C C . ALA A 1 84 ? -7.884 0.742 7.841 1.00 87.19 84 ALA A C 1
ATOM 649 O O . ALA A 1 84 ? -7.374 1.644 8.506 1.00 87.19 84 ALA A O 1
ATOM 650 N N . ARG A 1 85 ? -9.185 0.724 7.548 1.00 90.50 85 ARG A N 1
ATOM 651 C CA . ARG A 1 85 ? -10.127 1.758 7.982 1.00 90.50 85 ARG A CA 1
ATOM 652 C C . ARG A 1 85 ? -11.185 1.126 8.875 1.00 90.50 85 ARG A C 1
ATOM 654 O O . ARG A 1 85 ? -11.832 0.154 8.492 1.00 90.50 85 ARG A O 1
ATOM 661 N N . PHE A 1 86 ? -11.392 1.697 10.053 1.00 92.19 86 PHE A N 1
ATOM 662 C CA . PHE A 1 86 ? -12.391 1.220 11.005 1.00 92.19 86 PHE A CA 1
ATOM 663 C C . PHE A 1 86 ? -13.105 2.392 11.684 1.00 92.19 86 PHE A C 1
ATOM 665 O O . PHE A 1 86 ? -12.608 3.517 11.707 1.00 92.19 86 PHE A O 1
ATOM 672 N N . LYS A 1 87 ? -14.287 2.121 12.236 1.00 92.00 87 LYS A N 1
ATOM 673 C CA . LYS A 1 87 ? -15.031 3.028 13.117 1.00 92.00 87 LYS A CA 1
ATOM 674 C C . LYS A 1 87 ? -15.250 2.353 14.461 1.00 92.00 87 LYS A C 1
ATOM 676 O O . LYS A 1 87 ? -15.483 1.149 14.510 1.00 92.00 87 LYS A O 1
ATOM 681 N N . ILE A 1 88 ? -15.207 3.132 15.534 1.00 91.38 88 ILE A N 1
ATOM 682 C CA . ILE A 1 88 ? -15.610 2.695 16.873 1.00 91.38 88 ILE A CA 1
ATOM 683 C C . ILE A 1 88 ? -16.887 3.447 17.225 1.00 91.38 88 ILE A C 1
ATOM 685 O O . ILE A 1 88 ? -16.942 4.656 17.035 1.00 91.38 88 ILE A O 1
ATOM 689 N N . LEU A 1 89 ? -17.913 2.749 17.702 1.00 90.19 89 LEU A N 1
ATOM 690 C CA . LEU A 1 89 ? -19.177 3.345 18.130 1.00 90.19 89 LEU A CA 1
ATOM 691 C C . LEU A 1 89 ? -19.494 2.916 19.570 1.00 90.19 89 LEU A C 1
ATOM 693 O O . LEU A 1 89 ? -19.269 1.747 19.894 1.00 90.19 89 LEU A O 1
ATOM 697 N N . PRO A 1 90 ? -20.060 3.801 20.409 1.00 89.50 90 PRO A N 1
ATOM 698 C CA . PRO A 1 90 ? -20.308 5.227 20.158 1.00 89.50 90 PRO A CA 1
ATOM 699 C C . PRO A 1 90 ? -19.016 6.078 20.188 1.00 89.50 90 PRO A C 1
ATOM 701 O O . PRO A 1 90 ? -18.067 5.750 20.893 1.00 89.50 90 PRO A O 1
ATOM 704 N N . VAL A 1 91 ? -18.982 7.170 19.412 1.00 78.50 91 VAL A N 1
ATOM 705 C CA . VAL A 1 91 ? -17.882 8.166 19.373 1.00 78.50 91 VAL A CA 1
ATOM 706 C C . VAL A 1 91 ? -18.258 9.359 20.267 1.00 78.50 91 VAL A C 1
ATOM 708 O O . VAL A 1 91 ? -19.445 9.689 20.310 1.00 78.50 91 VAL A O 1
ATOM 711 N N . PRO A 1 92 ? -17.316 10.104 20.878 1.00 65.62 92 PRO A N 1
ATOM 712 C CA . PRO A 1 92 ? -15.908 9.788 21.142 1.00 65.62 92 PRO A CA 1
ATOM 713 C C . PRO A 1 92 ? -15.656 9.212 22.547 1.00 65.62 92 PRO A C 1
ATOM 715 O O . PRO A 1 92 ? -14.589 8.649 22.771 1.00 65.62 92 PRO A O 1
ATOM 718 N N . ASP A 1 93 ? -16.624 9.308 23.466 1.00 72.56 93 ASP A N 1
ATOM 719 C CA . ASP A 1 93 ? -16.427 8.985 24.880 1.00 72.56 93 ASP A CA 1
ATOM 720 C C . ASP A 1 93 ? -17.346 7.861 25.363 1.00 72.56 93 ASP A C 1
ATOM 722 O O . ASP A 1 93 ? -18.567 7.889 25.189 1.00 72.56 93 ASP A O 1
ATOM 726 N N . ILE A 1 94 ? -16.749 6.885 26.050 1.00 79.75 94 ILE A N 1
ATOM 727 C CA . ILE A 1 94 ? -17.483 5.864 26.798 1.00 79.75 94 ILE A CA 1
ATOM 728 C C . ILE A 1 94 ? -17.718 6.406 28.207 1.00 79.75 94 ILE A C 1
ATOM 730 O O . ILE A 1 94 ? -16.797 6.485 29.018 1.00 79.75 94 ILE A O 1
ATOM 734 N N . ASN A 1 95 ? -18.966 6.763 28.508 1.00 83.12 95 ASN A N 1
ATOM 735 C CA . ASN A 1 95 ? -19.362 7.273 29.815 1.00 83.12 95 ASN A CA 1
ATOM 736 C C . ASN A 1 95 ? -20.425 6.366 30.446 1.00 83.12 95 ASN A C 1
ATOM 738 O O . ASN A 1 95 ? -21.523 6.195 29.917 1.00 83.12 95 ASN A O 1
ATOM 742 N N . PHE A 1 96 ? -20.113 5.801 31.612 1.00 87.75 96 PHE A N 1
ATOM 743 C CA . PHE A 1 96 ? -21.057 4.988 32.380 1.00 87.75 96 PHE A CA 1
ATOM 744 C C . PHE A 1 96 ? -22.111 5.828 33.121 1.00 87.75 96 PHE A C 1
ATOM 746 O O . PHE A 1 96 ? -23.084 5.268 33.628 1.00 87.75 96 PHE A O 1
ATOM 753 N N . GLY A 1 97 ? -21.981 7.153 33.130 1.00 89.00 97 GLY A N 1
ATOM 754 C CA . GLY A 1 97 ? -22.811 8.071 33.899 1.00 89.00 97 GLY A CA 1
ATOM 755 C C . GLY A 1 97 ? -22.605 7.894 35.408 1.00 89.00 97 GLY A C 1
ATOM 756 O O . GLY A 1 97 ? -21.648 7.245 35.836 1.00 89.00 97 GLY A O 1
ATOM 757 N N . PRO A 1 98 ? -23.506 8.448 36.233 1.00 90.75 98 PRO A N 1
ATOM 758 C CA . PRO A 1 98 ? -23.516 8.181 37.665 1.00 90.75 98 PRO A CA 1
ATOM 759 C C . PRO A 1 98 ? -23.640 6.677 37.938 1.00 90.75 98 PRO A C 1
ATOM 761 O O . PRO A 1 98 ? -24.521 6.007 37.396 1.00 90.75 98 PRO A O 1
ATOM 764 N N . MET A 1 99 ? -22.765 6.151 38.794 1.00 93.62 99 MET A N 1
ATOM 765 C CA . MET A 1 99 ? -22.786 4.758 39.237 1.00 93.62 99 MET A CA 1
ATOM 766 C C . MET A 1 99 ? -22.829 4.693 40.759 1.00 93.62 99 MET A C 1
ATOM 768 O O . MET A 1 99 ? -22.142 5.445 41.447 1.00 93.62 99 MET A O 1
ATOM 772 N N . ILE A 1 100 ? -23.626 3.767 41.286 1.00 93.88 100 ILE A N 1
ATOM 773 C CA . ILE A 1 100 ? -23.708 3.511 42.725 1.00 93.88 100 ILE A CA 1
ATOM 774 C C . ILE A 1 100 ? -22.476 2.706 43.146 1.00 93.88 100 ILE A C 1
ATOM 776 O O . ILE A 1 100 ? -22.039 1.801 42.426 1.00 93.88 100 ILE A O 1
ATOM 780 N N . VAL A 1 101 ? -21.928 3.005 44.322 1.00 92.88 101 VAL A N 1
ATOM 781 C CA . VAL A 1 101 ? -20.799 2.259 44.890 1.00 92.88 101 VAL A CA 1
ATOM 782 C C . VAL A 1 101 ? -21.168 0.778 45.022 1.00 92.88 101 VAL A C 1
ATOM 784 O O . VAL A 1 101 ? -22.212 0.434 45.569 1.00 92.88 101 VAL A O 1
ATOM 787 N N . GLY A 1 102 ? -20.320 -0.100 44.485 1.00 93.62 102 GLY A N 1
ATOM 788 C CA . GLY A 1 102 ? -20.551 -1.548 44.472 1.00 93.62 102 GLY A CA 1
ATOM 789 C C . GLY A 1 102 ? -21.473 -2.053 43.354 1.00 93.62 102 GLY A C 1
ATOM 790 O O . GLY A 1 102 ? -21.668 -3.260 43.239 1.00 93.62 102 GLY A O 1
ATOM 791 N N . SER A 1 103 ? -22.016 -1.173 42.505 1.00 94.06 103 SER A N 1
ATOM 792 C CA . SER A 1 103 ? -22.810 -1.582 41.338 1.00 94.06 103 SER A CA 1
ATOM 793 C C . SER A 1 103 ? -21.937 -1.912 40.122 1.00 94.06 103 SER A C 1
ATOM 795 O O . SER A 1 103 ? -20.828 -1.400 39.965 1.00 94.06 103 SER A O 1
ATOM 797 N N . LYS A 1 104 ? -22.460 -2.762 39.230 1.00 94.00 104 LYS A N 1
ATOM 798 C CA . LYS A 1 104 ? -21.844 -3.088 37.940 1.00 94.00 104 LYS A CA 1
ATOM 799 C C . LYS A 1 104 ? -22.710 -2.540 36.812 1.00 94.00 104 LYS A C 1
ATOM 801 O O . LYS A 1 104 ? -23.916 -2.770 36.790 1.00 94.00 104 LYS A O 1
ATOM 806 N N . LYS A 1 105 ? -22.078 -1.873 35.850 1.00 90.94 105 LYS A N 1
ATOM 807 C CA . LYS A 1 105 ? -22.700 -1.452 34.594 1.00 90.94 105 LYS A CA 1
ATOM 808 C C . LYS A 1 105 ? -21.858 -1.970 33.435 1.00 90.94 105 LYS A C 1
ATOM 810 O O . LYS A 1 105 ? -20.632 -1.957 33.507 1.00 90.94 105 LYS A O 1
ATOM 815 N N . THR A 1 106 ? -22.526 -2.436 32.389 1.00 90.81 106 THR A N 1
ATOM 816 C CA . THR A 1 106 ? -21.899 -2.904 31.151 1.00 90.81 106 THR A CA 1
ATOM 817 C C . THR A 1 106 ? -22.272 -1.936 30.039 1.00 90.81 106 THR A C 1
ATOM 819 O O . THR A 1 106 ? -23.420 -1.501 29.965 1.00 90.81 106 THR A O 1
ATOM 822 N N . LEU A 1 107 ? -21.302 -1.589 29.198 1.00 87.88 107 LEU A N 1
ATOM 823 C CA . LEU A 1 107 ? -21.518 -0.853 27.959 1.00 87.88 107 LEU A CA 1
ATOM 824 C C . LEU A 1 107 ? -20.950 -1.671 26.809 1.00 87.88 107 LEU A C 1
ATOM 826 O O . LEU A 1 107 ? -19.933 -2.349 26.963 1.00 87.88 107 LEU A O 1
ATOM 830 N N . GLU A 1 108 ? -21.623 -1.591 25.673 1.00 88.56 108 GLU A N 1
ATOM 831 C CA . GLU A 1 108 ? -21.205 -2.238 24.441 1.00 88.56 108 GLU A CA 1
ATOM 832 C C . GLU A 1 108 ? -20.544 -1.210 23.529 1.00 88.56 108 GLU A C 1
ATOM 834 O O . GLU A 1 108 ? -20.974 -0.057 23.448 1.00 88.56 108 GLU A O 1
ATOM 839 N N . LEU A 1 109 ? -19.486 -1.645 22.851 1.00 90.81 109 LEU A N 1
ATOM 840 C CA . LEU A 1 109 ? -18.822 -0.879 21.810 1.00 90.81 109 LEU A CA 1
ATOM 841 C C . LEU A 1 109 ? -18.762 -1.720 20.544 1.00 90.81 109 LEU A C 1
ATOM 843 O O . LEU A 1 109 ? -18.563 -2.934 20.595 1.00 90.81 109 LEU A O 1
ATOM 847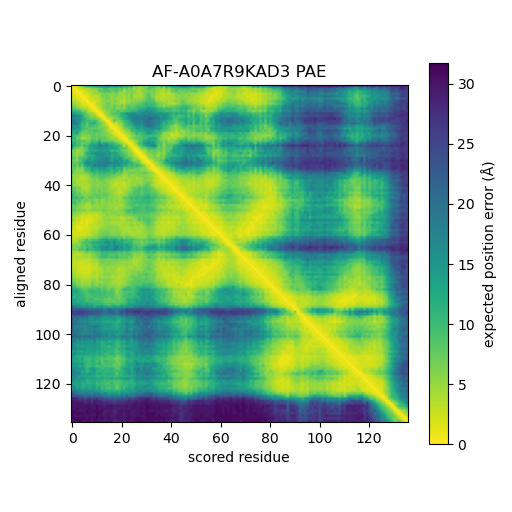 N N . ILE A 1 110 ? -18.925 -1.059 19.407 1.00 92.25 110 ILE A N 1
ATOM 848 C CA . ILE A 1 110 ? -18.906 -1.692 18.094 1.00 92.25 110 ILE A CA 1
ATOM 849 C C . ILE A 1 110 ? -17.648 -1.227 17.381 1.00 92.25 110 ILE A C 1
ATOM 851 O O . ILE A 1 110 ? -17.466 -0.030 17.166 1.00 92.25 110 ILE A O 1
ATOM 855 N N . ILE A 1 111 ? -16.797 -2.175 16.989 1.00 92.88 111 ILE A N 1
ATOM 856 C CA . ILE A 1 111 ? -15.680 -1.921 16.080 1.00 92.88 111 ILE A CA 1
ATOM 857 C C . ILE A 1 111 ? -16.115 -2.394 14.698 1.00 92.88 111 ILE A C 1
ATOM 859 O O . ILE A 1 111 ? -16.284 -3.587 14.458 1.00 92.88 111 ILE A O 1
ATOM 863 N N . GLN A 1 112 ? -16.331 -1.447 13.796 1.00 93.56 112 GLN A N 1
ATOM 864 C CA . GLN A 1 112 ? -16.815 -1.714 12.452 1.00 93.56 112 GLN A CA 1
ATOM 865 C C . GLN A 1 112 ? -15.677 -1.577 11.445 1.00 93.56 112 GLN A C 1
ATOM 867 O O . GLN A 1 112 ? -15.054 -0.518 11.354 1.00 93.56 112 GLN A O 1
ATOM 872 N N . ASN A 1 113 ? -15.454 -2.619 10.641 1.00 93.50 113 ASN A N 1
ATOM 873 C CA . ASN A 1 113 ? -14.626 -2.510 9.44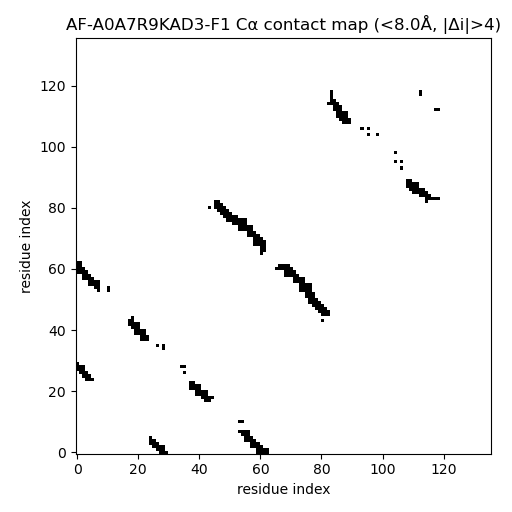4 1.00 93.50 113 ASN A CA 1
ATOM 874 C C . ASN A 1 113 ? -15.333 -1.644 8.406 1.00 93.50 113 ASN A C 1
ATOM 876 O O . ASN A 1 113 ? -16.439 -1.978 7.987 1.00 93.50 113 ASN A O 1
ATOM 880 N N . ILE A 1 114 ? -14.702 -0.552 7.994 1.00 93.38 114 ILE A N 1
ATOM 881 C CA . ILE A 1 114 ? -15.186 0.291 6.891 1.00 93.38 114 ILE A CA 1
ATOM 882 C C . ILE A 1 114 ? -14.171 0.365 5.745 1.00 93.38 114 ILE A C 1
ATOM 884 O O . ILE A 1 114 ? -14.345 1.148 4.813 1.00 93.38 114 ILE A O 1
ATOM 888 N N . GLY A 1 115 ? -13.083 -0.395 5.851 1.00 89.25 115 GLY A N 1
ATOM 889 C CA . GLY A 1 115 ? -12.090 -0.565 4.807 1.00 89.25 115 GLY A CA 1
ATOM 890 C C . GLY A 1 115 ? -12.441 -1.724 3.883 1.00 89.25 115 GLY A C 1
ATOM 891 O O . GLY A 1 115 ? -13.397 -2.465 4.100 1.00 89.25 115 GLY A O 1
ATOM 892 N N . ILE A 1 116 ? -11.626 -1.882 2.844 1.00 86.75 116 ILE A N 1
ATOM 893 C CA . ILE A 1 116 ? -11.788 -2.947 1.846 1.00 86.75 116 ILE A CA 1
ATOM 894 C C . ILE A 1 116 ? -11.041 -4.238 2.207 1.00 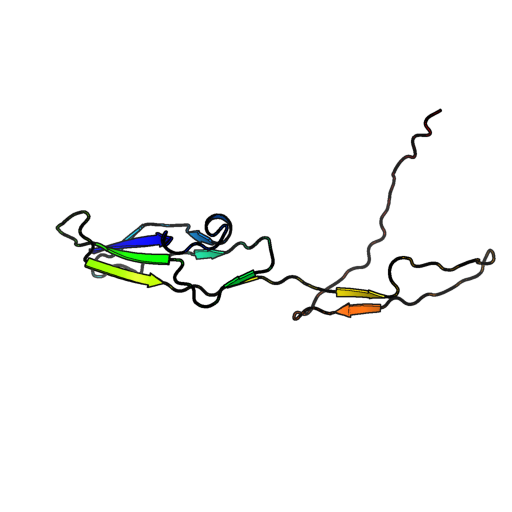86.75 116 ILE A C 1
ATOM 896 O O . ILE A 1 116 ? -11.174 -5.240 1.510 1.00 86.75 116 ILE A O 1
ATOM 900 N N . PHE A 1 117 ? -10.262 -4.225 3.290 1.00 86.06 117 PHE A N 1
ATOM 901 C CA . PHE A 1 117 ? -9.505 -5.381 3.762 1.00 86.06 117 PHE A CA 1
ATOM 902 C C . PHE A 1 117 ? -9.985 -5.834 5.124 1.00 86.06 117 PHE A C 1
ATOM 904 O O . PHE A 1 117 ? -10.430 -5.023 5.935 1.00 86.06 117 PHE A O 1
ATOM 911 N N . GLU A 1 118 ? -9.808 -7.118 5.409 1.00 87.75 118 GLU A N 1
ATOM 912 C CA . GLU A 1 118 ? -9.895 -7.629 6.769 1.00 87.75 118 GLU A CA 1
ATOM 913 C C . GLU A 1 118 ? -8.837 -6.951 7.654 1.00 87.75 118 GLU A C 1
ATOM 915 O O . GLU A 1 118 ? -7.672 -6.834 7.267 1.00 87.75 118 GLU A O 1
ATOM 920 N N . PHE A 1 119 ? -9.230 -6.505 8.849 1.00 88.50 119 PHE A N 1
ATOM 921 C CA . PHE A 1 119 ? -8.291 -5.990 9.842 1.00 88.50 119 PHE A CA 1
ATOM 922 C C . PHE A 1 119 ? -8.369 -6.813 11.123 1.00 88.50 119 PHE A C 1
ATOM 924 O O . PHE A 1 119 ? -9.416 -7.345 11.493 1.00 88.50 119 PHE A O 1
ATOM 931 N N . LYS A 1 120 ? -7.237 -6.885 11.821 1.00 90.94 120 LYS A N 1
ATOM 932 C CA . LYS A 1 120 ? -7.131 -7.472 13.156 1.00 90.94 120 LYS A CA 1
ATOM 933 C C . LYS A 1 120 ? -6.987 -6.349 14.169 1.00 90.94 120 LYS A C 1
ATOM 935 O O . LYS A 1 120 ? -6.330 -5.349 13.889 1.00 90.94 120 LYS A O 1
ATOM 940 N N . TYR A 1 121 ? -7.578 -6.522 15.344 1.00 90.75 121 TYR A N 1
ATOM 941 C CA . TYR A 1 121 ? -7.482 -5.551 16.426 1.00 90.75 121 TYR A CA 1
ATOM 942 C C . TYR A 1 121 ? -7.202 -6.221 17.762 1.00 90.75 121 TYR A C 1
ATOM 944 O O . TYR A 1 121 ? -7.545 -7.380 17.985 1.00 90.75 121 TYR A O 1
ATOM 952 N N . THR A 1 122 ? -6.624 -5.430 18.660 1.00 92.31 122 THR A N 1
ATOM 953 C CA . THR A 1 122 ? -6.385 -5.790 20.054 1.00 92.31 122 THR A CA 1
ATOM 954 C C . THR A 1 122 ? -6.793 -4.610 20.921 1.00 92.31 122 THR A C 1
ATOM 956 O O . THR A 1 122 ? -6.445 -3.468 20.624 1.00 92.31 122 THR A O 1
ATOM 959 N N . ILE A 1 123 ? -7.524 -4.876 22.001 1.00 89.62 123 ILE A N 1
ATOM 960 C CA . ILE A 1 123 ? -7.872 -3.861 22.998 1.00 89.62 123 ILE A CA 1
ATOM 961 C C . ILE A 1 123 ? -6.772 -3.864 24.061 1.00 89.62 123 ILE A C 1
ATOM 963 O O . ILE A 1 123 ? -6.531 -4.889 24.697 1.00 89.62 123 ILE A O 1
ATOM 967 N N . VAL A 1 124 ? -6.101 -2.727 24.249 1.00 89.19 124 VAL A N 1
ATOM 968 C CA . VAL A 1 124 ? -5.006 -2.567 25.218 1.00 89.19 124 VAL A CA 1
ATOM 969 C C . VAL A 1 124 ? -5.377 -1.537 26.282 1.00 89.19 124 VAL A C 1
ATOM 971 O O . VAL A 1 124 ? -5.994 -0.515 25.988 1.00 89.19 124 VAL A O 1
ATOM 974 N N . LYS A 1 125 ? -5.005 -1.798 27.539 1.00 87.38 125 LYS A N 1
ATOM 975 C CA . LYS A 1 125 ? -5.177 -0.835 28.632 1.00 87.38 125 LYS A CA 1
ATOM 976 C C . LYS A 1 125 ? -4.025 0.165 28.595 1.00 87.38 125 LYS A C 1
ATOM 978 O O . LYS A 1 125 ? -2.879 -0.218 28.801 1.00 87.38 125 LYS A O 1
ATOM 983 N N . THR A 1 126 ? -4.323 1.444 28.392 1.00 79.94 126 THR A N 1
ATOM 984 C CA . THR A 1 126 ? -3.312 2.501 28.495 1.00 79.94 126 THR A CA 1
ATOM 985 C C . THR A 1 126 ? -2.985 2.759 29.966 1.00 79.94 126 THR A C 1
ATOM 987 O O . THR A 1 126 ? -3.795 3.325 30.698 1.00 79.94 126 THR A O 1
ATOM 990 N N . THR A 1 127 ? -1.800 2.367 30.426 1.00 73.50 127 THR A N 1
ATOM 991 C CA . THR A 1 127 ? -1.238 2.822 31.705 1.00 73.50 127 THR A CA 1
ATOM 992 C C . THR A 1 127 ? -0.591 4.187 31.492 1.00 73.50 127 THR A C 1
ATOM 994 O O . THR A 1 127 ? 0.578 4.274 31.129 1.00 73.50 127 THR A O 1
ATOM 997 N N . LYS A 1 128 ? -1.351 5.274 31.663 1.00 55.94 128 LYS A N 1
ATOM 998 C CA . LYS A 1 128 ? -0.750 6.607 31.808 1.00 55.94 128 LYS A CA 1
ATOM 999 C C . LYS A 1 128 ? -0.279 6.774 33.254 1.00 55.94 128 LYS A C 1
ATOM 1001 O O . LYS A 1 128 ? -1.071 7.149 34.111 1.00 55.94 128 LYS A O 1
ATOM 1006 N N . GLU A 1 129 ? 1.001 6.531 33.517 1.00 52.09 129 GLU A N 1
ATOM 1007 C CA . GLU A 1 129 ? 1.711 7.302 34.542 1.00 52.09 129 GLU A CA 1
ATOM 1008 C C . GLU A 1 129 ? 2.100 8.634 33.899 1.00 52.09 129 GLU A C 1
ATOM 1010 O O . GLU A 1 129 ? 3.136 8.766 33.257 1.00 52.09 129 GLU A O 1
ATOM 1015 N N . SER A 1 130 ? 1.216 9.621 33.991 1.00 41.88 130 SER A N 1
ATOM 1016 C CA . SER A 1 130 ? 1.558 11.010 33.695 1.00 41.88 130 SER A CA 1
ATOM 1017 C C . SER A 1 130 ? 1.312 11.806 34.966 1.00 41.88 130 SER A C 1
ATOM 1019 O O . SER A 1 130 ? 0.168 12.092 35.319 1.00 41.88 130 SER A O 1
ATOM 1021 N N . SER A 1 131 ? 2.408 12.077 35.670 1.00 38.34 131 SER A N 1
ATOM 1022 C CA . SER A 1 131 ? 2.538 13.017 36.776 1.00 38.34 131 SER A CA 1
ATOM 1023 C C . SER A 1 131 ? 1.875 14.350 36.433 1.00 38.34 131 SER A C 1
ATOM 1025 O O . SER A 1 131 ? 2.303 15.045 35.512 1.00 38.34 131 SER A O 1
ATOM 1027 N N . TYR A 1 132 ? 0.841 14.720 37.185 1.00 38.59 132 TYR A N 1
ATOM 1028 C CA . TYR A 1 132 ? 0.367 16.096 37.213 1.00 38.59 132 TYR A CA 1
ATOM 1029 C C . TYR A 1 132 ? 1.355 16.901 38.063 1.00 38.59 132 TYR A C 1
ATOM 1031 O O . TYR A 1 132 ? 1.325 16.818 39.290 1.00 38.59 132 TYR A O 1
ATOM 1039 N N . GLU A 1 133 ? 2.251 17.659 37.428 1.00 37.03 133 GLU A N 1
ATOM 1040 C CA . GLU A 1 133 ? 2.904 18.779 38.107 1.00 37.03 133 GLU A CA 1
ATOM 1041 C C . GLU A 1 133 ? 1.835 19.834 38.406 1.00 37.03 133 GLU A C 1
ATOM 1043 O O . GLU A 1 133 ? 1.287 20.480 37.510 1.00 37.03 133 GLU A O 1
ATOM 1048 N N . VAL A 1 134 ? 1.525 19.987 39.691 1.00 39.03 134 VAL A N 1
ATOM 1049 C CA . VAL A 1 134 ? 0.791 21.137 40.209 1.00 39.03 134 VAL A CA 1
ATOM 1050 C C . VAL A 1 134 ? 1.733 22.334 40.107 1.00 39.03 134 VAL A C 1
ATOM 1052 O O . VAL A 1 134 ? 2.706 22.418 40.853 1.00 39.03 134 VAL A O 1
ATOM 1055 N N . LYS A 1 135 ? 1.465 23.261 39.182 1.00 40.09 135 LYS A N 1
ATOM 1056 C CA . LYS A 1 135 ? 2.050 24.602 39.275 1.00 40.09 135 LYS A CA 1
ATOM 1057 C C . LYS A 1 135 ? 1.353 25.339 40.417 1.00 40.09 135 LYS A C 1
ATOM 1059 O O . LYS A 1 135 ? 0.159 25.618 40.329 1.00 40.09 135 LYS A O 1
ATOM 1064 N N . SER A 1 136 ? 2.122 25.556 41.481 1.00 47.28 136 SER A N 1
ATOM 1065 C CA . SER A 1 136 ? 1.871 26.466 42.604 1.00 47.28 136 SER A CA 1
ATOM 1066 C C . SER A 1 136 ? 1.752 27.917 42.162 1.00 47.28 136 SER A C 1
ATOM 1068 O O . SER A 1 136 ? 2.529 28.289 41.251 1.00 47.28 136 SER A O 1
#

Radius of gyration: 27.63 Å; Cα contacts (8 Å, |Δi|>4): 178; chains: 1; bounding box: 54×43×76 Å

Sequence (136 aa):
CRAVISNDPSVNVSNIEDLIKLNTFAGTLAHGEKPFIIQVIANPETELEISSVPLLKFSIFHSQYKNTIVAVIPVRISLTSLYARFKILPVPDINFGPMIVGSKKTLELIIQNIGIFEFKYTIVKTTKESSYEVKS